Protein AF-A0AA37QNH1-F1 (afdb_monomer_lite)

Structure (mmCIF, N/CA/C/O backbone):
data_AF-A0AA37QNH1-F1
#
_entry.id   AF-A0AA37QNH1-F1
#
loop_
_atom_site.group_PDB
_atom_site.id
_atom_site.type_symbol
_atom_site.label_atom_id
_atom_site.label_alt_id
_atom_site.label_comp_id
_atom_site.label_asym_id
_atom_site.label_entity_id
_atom_site.label_seq_id
_atom_site.pdbx_PDB_ins_code
_atom_site.Cartn_x
_atom_site.Cartn_y
_atom_site.Cartn_z
_atom_site.occupancy
_atom_site.B_iso_or_equiv
_atom_site.auth_seq_id
_atom_site.auth_comp_id
_atom_site.auth_asym_id
_atom_site.auth_atom_id
_atom_site.pdbx_PDB_model_num
ATOM 1 N N . MET A 1 1 ? 27.054 -8.109 -12.107 1.00 52.94 1 MET A N 1
ATOM 2 C CA . MET A 1 1 ? 26.626 -7.022 -11.189 1.00 52.94 1 MET A CA 1
ATOM 3 C C . MET A 1 1 ? 25.737 -5.941 -11.835 1.00 52.94 1 MET A C 1
ATOM 5 O O . MET A 1 1 ? 25.177 -5.158 -11.083 1.00 52.94 1 MET A O 1
ATOM 9 N N . LYS A 1 2 ? 25.544 -5.891 -13.169 1.00 51.59 2 LYS A N 1
ATOM 10 C CA . LYS A 1 2 ? 24.706 -4.865 -13.838 1.00 51.59 2 LYS A CA 1
ATOM 11 C C . LYS A 1 2 ? 23.195 -4.972 -13.567 1.00 51.59 2 LYS A C 1
ATOM 13 O O . LYS A 1 2 ? 22.544 -3.952 -13.382 1.00 51.59 2 LYS A O 1
ATOM 18 N N . GLU A 1 3 ? 22.642 -6.180 -13.475 1.00 53.41 3 GLU A N 1
ATOM 19 C CA . GLU A 1 3 ? 21.185 -6.369 -13.325 1.00 53.41 3 GLU A CA 1
ATOM 20 C C . GLU A 1 3 ? 20.635 -5.769 -12.021 1.00 53.41 3 GLU A C 1
ATOM 22 O O . GLU A 1 3 ? 19.582 -5.134 -12.005 1.00 53.41 3 GLU A O 1
ATOM 27 N N . LYS A 1 4 ? 21.401 -5.867 -10.925 1.00 54.91 4 LYS A N 1
ATOM 28 C CA . LYS A 1 4 ? 20.991 -5.361 -9.606 1.00 54.91 4 LYS A CA 1
ATOM 29 C C . LYS A 1 4 ? 20.897 -3.829 -9.558 1.00 54.91 4 LYS A C 1
ATOM 31 O O . LYS A 1 4 ? 20.159 -3.302 -8.734 1.00 54.91 4 LYS A O 1
ATOM 36 N N . SER A 1 5 ? 21.622 -3.098 -10.414 1.00 58.72 5 SER A N 1
ATOM 37 C CA . SER A 1 5 ? 21.518 -1.630 -10.488 1.00 58.72 5 SER A CA 1
ATOM 38 C C . SER A 1 5 ? 20.318 -1.142 -11.301 1.00 58.72 5 SER A C 1
ATOM 40 O O . SER A 1 5 ? 19.784 -0.081 -10.993 1.00 58.72 5 SER A O 1
ATOM 42 N N . GLU A 1 6 ? 19.858 -1.906 -12.295 1.00 62.03 6 GLU A N 1
ATOM 43 C CA . GLU A 1 6 ? 18.750 -1.490 -13.170 1.00 62.03 6 GLU A CA 1
ATOM 44 C C . GLU A 1 6 ? 17.391 -1.571 -12.460 1.00 62.03 6 GLU A C 1
ATOM 46 O O . GLU A 1 6 ? 16.568 -0.657 -12.581 1.00 62.03 6 GLU A O 1
ATOM 51 N N . LEU A 1 7 ? 17.200 -2.606 -11.632 1.00 63.50 7 LEU A N 1
ATOM 52 C CA . LEU A 1 7 ? 16.012 -2.794 -10.788 1.00 63.50 7 LEU A CA 1
ATOM 53 C C . LEU A 1 7 ? 15.848 -1.718 -9.700 1.00 63.50 7 LEU A C 1
ATOM 55 O O . LEU A 1 7 ? 14.736 -1.488 -9.236 1.00 63.50 7 LEU A O 1
ATOM 59 N N . ASN A 1 8 ? 16.929 -1.019 -9.339 1.00 67.06 8 ASN A N 1
ATOM 60 C CA . ASN A 1 8 ? 16.911 0.049 -8.330 1.00 67.06 8 ASN A CA 1
ATOM 61 C C . ASN A 1 8 ? 16.638 1.435 -8.918 1.00 67.06 8 ASN A C 1
ATOM 63 O O . ASN A 1 8 ? 16.662 2.432 -8.197 1.00 67.06 8 ASN A O 1
ATOM 67 N N . THR A 1 9 ? 16.407 1.536 -10.224 1.00 83.44 9 THR A N 1
ATOM 68 C CA . THR A 1 9 ? 16.038 2.824 -10.802 1.00 83.44 9 THR A CA 1
ATOM 69 C C . THR A 1 9 ? 14.636 3.213 -10.342 1.00 83.44 9 THR A C 1
ATOM 71 O O . THR A 1 9 ? 13.719 2.389 -10.326 1.00 83.44 9 THR A O 1
ATOM 74 N N . LEU A 1 10 ? 14.436 4.500 -10.044 1.00 87.00 10 LEU A N 1
ATOM 75 C CA . LEU A 1 10 ? 13.115 5.053 -9.721 1.00 87.00 10 LEU A CA 1
ATOM 76 C C . LEU A 1 10 ? 12.068 4.690 -10.791 1.00 87.00 10 LEU A C 1
ATOM 78 O O . LEU A 1 10 ? 10.905 4.441 -10.486 1.00 87.00 10 LEU A O 1
ATOM 82 N N . LYS A 1 11 ? 12.503 4.588 -12.054 1.00 88.81 11 LYS A N 1
ATOM 83 C CA . LYS A 1 11 ? 11.678 4.159 -13.187 1.00 88.81 11 LYS A CA 1
ATOM 84 C C . LYS A 1 11 ? 11.153 2.729 -13.031 1.00 88.81 11 LYS A C 1
ATOM 86 O O . LYS A 1 11 ? 9.995 2.482 -13.355 1.00 88.81 11 LYS A O 1
ATOM 91 N N . VAL A 1 12 ? 11.981 1.789 -12.572 1.00 87.75 12 VAL A N 1
ATOM 92 C CA . VAL A 1 12 ? 11.551 0.402 -12.337 1.00 87.75 12 VAL A CA 1
ATOM 93 C C . VAL A 1 12 ? 10.665 0.316 -11.100 1.00 87.75 12 VAL A C 1
ATOM 95 O O . VAL A 1 12 ? 9.592 -0.275 -11.192 1.00 87.75 12 VAL A O 1
ATOM 98 N N . LYS A 1 13 ? 11.031 0.984 -9.998 1.00 88.38 13 LYS A N 1
ATOM 99 C CA . LYS A 1 13 ? 10.175 1.067 -8.803 1.00 88.38 13 LYS A CA 1
ATOM 100 C C . LYS A 1 13 ? 8.773 1.577 -9.141 1.00 88.38 13 LYS A C 1
ATOM 102 O O . LYS A 1 13 ? 7.790 0.934 -8.791 1.00 88.38 13 LYS A O 1
ATOM 107 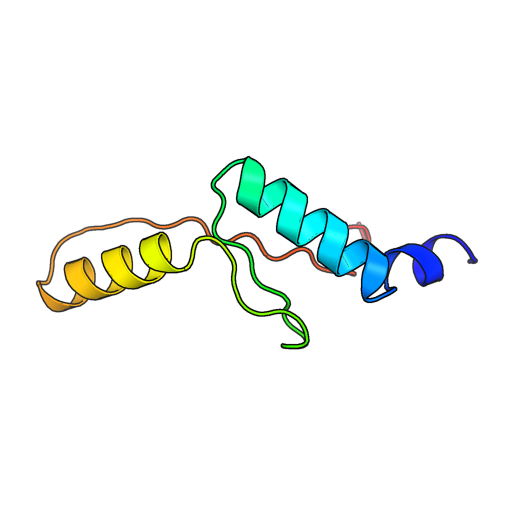N N . ARG A 1 14 ? 8.672 2.668 -9.912 1.00 92.56 14 ARG A N 1
ATOM 108 C CA . ARG A 1 14 ? 7.385 3.215 -10.373 1.00 92.56 14 ARG A CA 1
ATOM 109 C C . ARG A 1 14 ? 6.579 2.201 -11.179 1.00 92.56 14 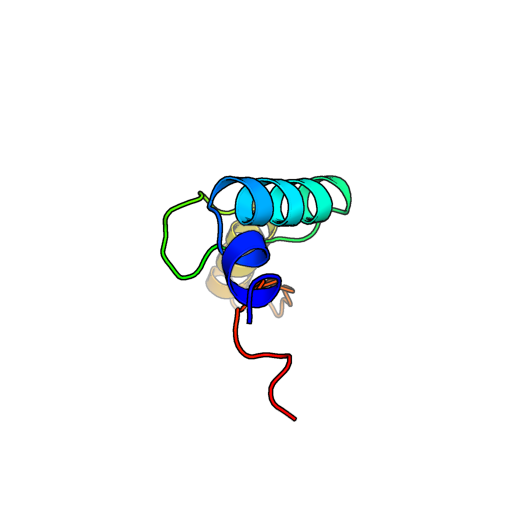ARG A C 1
ATOM 111 O O . ARG A 1 14 ? 5.388 2.068 -10.950 1.00 92.56 14 ARG A O 1
ATOM 118 N N . LYS A 1 15 ? 7.213 1.456 -12.089 1.00 93.06 15 LYS A N 1
ATOM 119 C CA . LYS A 1 15 ? 6.525 0.401 -12.852 1.00 93.06 15 LYS A CA 1
ATOM 120 C C . LYS A 1 15 ? 5.984 -0.715 -11.957 1.00 93.06 15 LYS A C 1
ATOM 122 O O . LYS A 1 15 ? 4.884 -1.192 -12.204 1.00 93.06 15 LYS A O 1
ATOM 127 N N . ILE A 1 16 ? 6.748 -1.131 -10.946 1.00 91.81 16 ILE A N 1
ATOM 128 C CA . ILE A 1 16 ? 6.318 -2.166 -9.997 1.00 91.81 16 ILE A CA 1
ATOM 129 C C . ILE A 1 16 ? 5.137 -1.661 -9.165 1.00 91.81 16 ILE A C 1
ATOM 131 O O . ILE A 1 16 ? 4.122 -2.345 -9.092 1.00 91.81 16 ILE A O 1
ATOM 135 N N . ILE A 1 17 ? 5.246 -0.457 -8.597 1.00 93.81 17 ILE A N 1
ATOM 136 C CA . ILE A 1 17 ? 4.172 0.164 -7.814 1.00 93.81 17 ILE A CA 1
ATOM 137 C C . ILE A 1 17 ? 2.896 0.313 -8.652 1.00 93.81 17 ILE A C 1
ATOM 139 O O . ILE A 1 17 ? 1.841 -0.113 -8.203 1.00 93.81 17 ILE A O 1
ATOM 143 N N . ASN A 1 18 ? 2.986 0.805 -9.891 1.00 94.81 18 ASN A N 1
ATOM 144 C CA . ASN A 1 18 ? 1.821 0.923 -10.775 1.00 94.81 18 ASN A CA 1
ATOM 145 C C . ASN A 1 18 ? 1.204 -0.447 -11.121 1.00 94.81 18 ASN A C 1
ATOM 147 O O . ASN A 1 18 ? -0.010 -0.585 -11.185 1.00 94.81 18 ASN A O 1
ATOM 151 N N . CYS A 1 19 ? 2.020 -1.486 -11.319 1.00 95.69 19 CYS A N 1
ATOM 152 C CA . CYS A 1 19 ? 1.507 -2.841 -11.544 1.00 95.69 19 CYS A CA 1
ATOM 153 C C . CYS A 1 19 ? 0.731 -3.356 -10.318 1.00 95.69 19 CYS A C 1
ATOM 155 O O . CYS A 1 19 ? -0.323 -3.970 -10.458 1.00 95.69 19 CYS A O 1
ATOM 157 N N . LEU A 1 20 ? 1.228 -3.082 -9.109 1.00 95.62 20 LEU A N 1
ATOM 158 C CA . LEU A 1 20 ? 0.539 -3.413 -7.860 1.00 95.62 20 LEU A CA 1
ATOM 159 C C . LEU A 1 20 ? -0.753 -2.602 -7.695 1.00 95.62 20 LEU A C 1
ATOM 161 O O . LEU A 1 20 ? -1.766 -3.174 -7.293 1.00 95.62 20 LEU A O 1
ATOM 165 N N . GLU A 1 21 ? -0.736 -1.321 -8.073 1.00 97.00 21 GLU A N 1
ATOM 166 C CA . GLU A 1 21 ? -1.914 -0.451 -8.103 1.00 97.00 21 GLU A CA 1
ATOM 167 C C . GLU A 1 21 ? -3.026 -1.046 -8.971 1.00 97.00 21 GLU A C 1
ATOM 169 O O . GLU A 1 21 ? -4.136 -1.255 -8.486 1.00 97.00 21 GLU A O 1
ATOM 174 N N . GLU A 1 22 ? -2.706 -1.411 -10.218 1.00 97.94 22 GLU A N 1
ATOM 175 C CA . GLU A 1 22 ? -3.636 -2.026 -11.176 1.00 97.94 22 GLU A CA 1
ATOM 176 C C . GLU A 1 22 ? -4.197 -3.373 -10.690 1.00 97.94 22 GLU A C 1
ATOM 178 O O . GLU A 1 22 ? -5.294 -3.778 -11.077 1.00 97.94 22 GLU A O 1
ATOM 183 N N . LYS A 1 23 ? -3.453 -4.087 -9.837 1.00 96.69 23 LYS A N 1
ATOM 184 C CA . LYS A 1 23 ? -3.909 -5.319 -9.173 1.00 96.69 23 LYS A CA 1
ATOM 185 C C . LYS A 1 23 ? -4.681 -5.062 -7.877 1.00 96.69 23 LYS A C 1
ATOM 187 O O . LYS A 1 23 ? -5.177 -6.012 -7.276 1.00 96.69 23 LYS A O 1
ATOM 192 N N . GLY A 1 24 ? -4.807 -3.806 -7.460 1.00 96.88 24 GLY A N 1
ATOM 193 C CA . GLY A 1 24 ? -5.533 -3.397 -6.267 1.00 96.88 24 GLY A CA 1
ATOM 194 C C . GLY A 1 24 ? -4.734 -3.534 -4.972 1.00 96.88 24 GLY A C 1
ATOM 195 O O . GLY A 1 24 ? -5.331 -3.492 -3.903 1.00 96.88 24 GLY A O 1
ATOM 196 N N . TYR A 1 25 ? -3.418 -3.728 -4.999 1.00 97.44 25 TYR A N 1
ATOM 197 C CA . TYR A 1 25 ? -2.627 -3.786 -3.766 1.00 97.44 25 TYR A CA 1
ATOM 198 C C . TYR A 1 25 ? -2.312 -2.385 -3.252 1.00 97.44 25 TYR A C 1
ATOM 200 O O . TYR A 1 25 ? -1.951 -1.510 -4.040 1.00 97.44 25 TYR A O 1
ATOM 208 N N . ALA A 1 26 ? -2.392 -2.190 -1.934 1.00 97.81 26 ALA A N 1
ATOM 209 C CA . ALA A 1 26 ? -1.754 -1.044 -1.305 1.00 97.81 26 ALA A CA 1
ATOM 210 C C . ALA A 1 26 ? -0.242 -1.259 -1.370 1.00 97.81 26 ALA A C 1
ATOM 212 O O . ALA A 1 26 ? 0.252 -2.292 -0.912 1.00 97.81 26 ALA A O 1
ATOM 213 N N . ALA A 1 27 ? 0.489 -0.327 -1.976 1.00 96.31 27 ALA A N 1
ATOM 214 C CA . ALA A 1 27 ? 1.927 -0.483 -2.152 1.00 96.31 27 ALA A CA 1
ATOM 215 C C . ALA A 1 27 ? 2.690 0.795 -1.822 1.00 96.31 27 ALA A C 1
ATOM 217 O O . ALA A 1 27 ? 2.231 1.896 -2.123 1.00 96.31 27 ALA A O 1
ATOM 218 N N . VAL A 1 28 ? 3.860 0.628 -1.206 1.00 93.94 28 VAL A N 1
ATOM 219 C CA . VAL A 1 28 ? 4.693 1.721 -0.683 1.00 93.94 28 VAL A CA 1
ATOM 220 C C . VAL A 1 28 ? 6.118 1.626 -1.197 1.00 93.94 28 VAL A C 1
ATOM 222 O O . VAL A 1 28 ? 6.671 0.537 -1.306 1.00 93.94 28 VAL A O 1
ATOM 225 N N . ASP A 1 29 ? 6.747 2.768 -1.454 1.00 91.00 29 ASP A N 1
ATOM 226 C CA . ASP A 1 29 ? 8.199 2.849 -1.611 1.00 91.00 29 ASP A CA 1
ATOM 227 C C . ASP A 1 29 ? 8.837 3.258 -0.279 1.00 91.00 29 ASP A C 1
ATOM 229 O O . ASP A 1 29 ? 8.562 4.336 0.242 1.00 91.00 29 ASP A O 1
ATOM 233 N N . CYS A 1 30 ? 9.709 2.413 0.274 1.00 84.44 30 CYS A N 1
ATOM 234 C CA . CYS A 1 30 ? 10.337 2.678 1.574 1.00 84.44 30 CYS A CA 1
ATOM 235 C C . CYS A 1 30 ? 11.291 3.863 1.588 1.00 84.44 30 CYS A C 1
ATOM 237 O O . CYS A 1 30 ? 11.478 4.475 2.635 1.00 84.44 30 CYS A O 1
ATOM 239 N N . ASP A 1 31 ? 11.865 4.198 0.436 1.00 87.25 31 ASP A N 1
ATOM 240 C CA . ASP A 1 31 ? 12.705 5.385 0.301 1.00 87.25 31 ASP A CA 1
ATOM 241 C C . ASP A 1 31 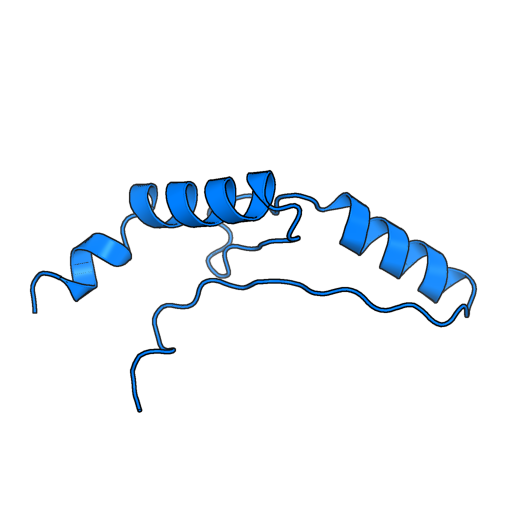? 11.857 6.667 0.181 1.00 87.25 31 ASP A C 1
ATOM 243 O O . ASP A 1 31 ? 12.405 7.759 0.022 1.00 87.25 31 ASP A O 1
ATOM 247 N N . ASN A 1 32 ? 10.524 6.537 0.256 1.00 88.38 32 ASN A N 1
ATOM 248 C CA . ASN A 1 32 ? 9.544 7.617 0.211 1.00 88.38 32 ASN A CA 1
ATOM 249 C C . ASN A 1 32 ? 9.681 8.512 -1.038 1.00 88.38 32 ASN A C 1
ATOM 251 O O . ASN A 1 32 ? 9.473 9.722 -0.985 1.00 88.38 32 ASN A O 1
ATOM 255 N N . GLN A 1 33 ? 10.077 7.929 -2.173 1.00 91.06 33 GLN A N 1
ATOM 256 C CA . GLN A 1 33 ? 10.244 8.632 -3.453 1.00 91.06 33 GLN A CA 1
ATOM 257 C C . GLN A 1 33 ? 8.973 8.563 -4.312 1.00 91.06 33 GLN A C 1
ATOM 259 O O . GLN A 1 33 ? 8.847 9.265 -5.320 1.00 91.06 33 GLN A O 1
ATOM 264 N N . ILE A 1 34 ? 8.063 7.655 -3.959 1.00 92.94 34 ILE A N 1
ATOM 265 C CA . ILE A 1 34 ? 6.804 7.378 -4.639 1.00 92.94 34 ILE A CA 1
ATOM 266 C C . ILE A 1 34 ? 5.702 7.326 -3.582 1.00 92.94 34 ILE A C 1
ATOM 268 O O . ILE A 1 34 ? 5.800 6.540 -2.641 1.00 92.94 34 ILE A O 1
ATOM 272 N N . ASP A 1 35 ? 4.651 8.126 -3.775 1.00 95.50 35 ASP A N 1
ATOM 273 C CA . ASP A 1 35 ? 3.454 8.069 -2.937 1.00 95.50 35 ASP A CA 1
ATOM 274 C C . ASP A 1 35 ? 2.829 6.670 -2.944 1.00 95.50 35 ASP A C 1
ATOM 276 O O . ASP A 1 35 ? 2.862 5.955 -3.951 1.00 95.50 35 ASP A O 1
ATOM 280 N N . MET A 1 36 ? 2.229 6.307 -1.812 1.00 95.81 36 MET A N 1
ATOM 281 C CA . MET A 1 36 ? 1.473 5.068 -1.679 1.00 95.81 36 MET A CA 1
ATOM 282 C C . MET A 1 36 ? 0.312 5.034 -2.681 1.00 95.81 36 MET A C 1
ATOM 284 O O . MET A 1 36 ? -0.461 5.987 -2.785 1.00 95.81 36 MET A O 1
ATOM 288 N N . VAL A 1 37 ? 0.161 3.901 -3.362 1.00 97.38 37 VAL A N 1
ATOM 289 C CA . VAL A 1 37 ? -0.999 3.600 -4.216 1.00 97.38 37 VAL A CA 1
ATOM 290 C C . VAL A 1 37 ? -2.027 2.781 -3.446 1.00 97.38 37 VAL A C 1
ATOM 292 O O . VAL A 1 37 ? -1.661 2.059 -2.518 1.00 97.38 37 VAL A O 1
ATOM 295 N N . ASN A 1 38 ? -3.302 2.890 -3.829 1.00 98.00 38 ASN A N 1
ATOM 296 C CA . ASN A 1 38 ? -4.437 2.263 -3.138 1.00 98.00 38 ASN A CA 1
ATOM 297 C C . ASN A 1 38 ? -4.443 2.523 -1.612 1.00 98.00 38 ASN A C 1
ATOM 299 O O . ASN A 1 38 ? -4.687 1.628 -0.793 1.00 98.00 38 ASN A O 1
ATOM 303 N N . ARG A 1 39 ? -4.105 3.761 -1.218 1.00 97.25 39 ARG A N 1
ATOM 304 C CA . ARG A 1 39 ? -3.993 4.190 0.188 1.00 97.25 39 ARG A CA 1
ATOM 305 C C . ARG A 1 39 ? -5.315 4.131 0.944 1.00 97.25 39 ARG A C 1
ATOM 307 O O . ARG A 1 39 ? -5.309 3.999 2.163 1.00 97.25 39 ARG A O 1
ATOM 314 N N . GLU A 1 40 ? -6.440 4.194 0.238 1.00 98.12 40 GLU A N 1
ATOM 315 C CA . GLU A 1 40 ? -7.779 4.094 0.811 1.00 98.12 40 GLU A CA 1
ATOM 316 C C . GLU A 1 40 ? -7.964 2.805 1.615 1.00 98.12 40 GLU A C 1
ATOM 318 O O . GLU A 1 40 ? -8.586 2.845 2.669 1.00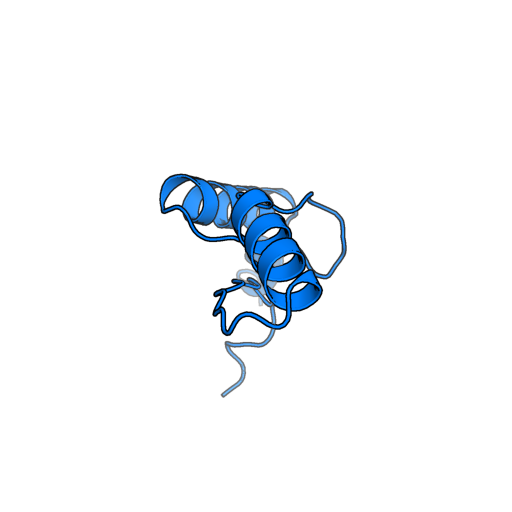 98.12 40 GLU A O 1
ATOM 323 N N . LYS A 1 41 ? -7.326 1.696 1.213 1.00 97.62 41 LYS A N 1
ATOM 324 C CA . LYS A 1 41 ? -7.345 0.439 1.979 1.00 97.62 41 LYS A CA 1
ATOM 325 C C . LYS A 1 41 ? -6.713 0.585 3.360 1.00 97.62 41 LYS A C 1
ATOM 327 O O . LYS A 1 41 ? -7.197 0.019 4.337 1.00 97.62 41 LYS A O 1
ATOM 332 N N . VAL A 1 42 ? -5.626 1.351 3.442 1.00 97.75 42 VAL A N 1
ATOM 333 C CA . VAL A 1 42 ? -4.931 1.633 4.704 1.00 97.75 42 VAL A CA 1
ATOM 334 C C . VAL A 1 42 ? -5.734 2.633 5.535 1.00 97.75 42 VAL A C 1
ATOM 336 O O . VAL A 1 42 ? -5.876 2.456 6.740 1.00 97.75 42 VAL A O 1
ATOM 339 N N . GLU A 1 43 ? -6.323 3.650 4.903 1.00 98.31 43 GLU A N 1
ATOM 340 C CA . GLU A 1 43 ? -7.193 4.614 5.584 1.00 98.31 43 GLU A CA 1
ATOM 341 C C . GLU A 1 43 ? -8.459 3.958 6.161 1.00 98.31 43 GLU A C 1
ATOM 343 O O . GLU A 1 43 ? -8.872 4.287 7.271 1.00 98.31 43 GLU A O 1
ATOM 348 N N . GLU A 1 44 ? -9.080 3.026 5.436 1.00 98.19 44 GLU A N 1
ATOM 349 C CA . GLU A 1 44 ? -10.227 2.241 5.906 1.00 98.19 44 GLU A CA 1
ATOM 350 C C . GLU A 1 44 ? -9.858 1.338 7.079 1.00 98.19 44 GLU A C 1
ATOM 352 O O . GLU A 1 44 ? -10.585 1.305 8.073 1.00 98.19 44 GLU A O 1
ATOM 357 N N . PHE A 1 45 ? -8.702 0.673 7.007 1.00 98.44 45 PHE A N 1
ATOM 358 C CA . PHE A 1 45 ? -8.169 -0.095 8.128 1.00 98.44 45 PHE A CA 1
ATOM 359 C C . PHE A 1 45 ? -7.991 0.778 9.378 1.00 98.44 45 PHE A C 1
ATOM 361 O O . PHE A 1 45 ? -8.444 0.399 10.458 1.00 98.44 45 PHE A O 1
ATOM 368 N N . CYS A 1 46 ? -7.405 1.972 9.238 1.00 98.19 46 CYS A N 1
ATOM 369 C CA . CYS A 1 46 ? -7.254 2.910 10.352 1.00 98.19 46 CYS A CA 1
ATOM 370 C C . CYS A 1 46 ? -8.611 3.334 10.933 1.00 98.19 46 CYS A C 1
ATOM 372 O O . CYS A 1 46 ? -8.785 3.302 12.147 1.00 98.19 46 CYS A O 1
ATOM 374 N N . LYS A 1 47 ? -9.597 3.657 10.087 1.00 98.50 47 LYS A N 1
ATOM 375 C CA . LYS A 1 47 ? -10.958 4.016 10.530 1.00 98.50 47 LYS A CA 1
ATOM 376 C C . LYS A 1 47 ? -11.660 2.881 11.280 1.00 98.50 47 LYS A C 1
ATOM 378 O O . LYS A 1 47 ? -12.443 3.156 12.184 1.00 98.50 47 LYS A O 1
ATOM 383 N N . ALA A 1 48 ? -11.431 1.626 10.894 1.00 98.38 48 ALA A N 1
ATOM 384 C CA . ALA A 1 48 ? -11.958 0.465 11.611 1.00 98.38 48 ALA A CA 1
ATOM 385 C C . ALA A 1 48 ? -11.271 0.307 12.977 1.00 98.38 48 ALA A C 1
ATOM 387 O O . ALA A 1 48 ? -11.946 0.168 13.997 1.00 98.38 48 ALA A O 1
ATOM 388 N N . ALA A 1 49 ? -9.941 0.439 13.021 1.00 97.81 49 ALA A N 1
ATOM 389 C CA . ALA A 1 49 ? -9.178 0.397 14.266 1.00 97.81 49 ALA A CA 1
ATOM 390 C C . ALA A 1 49 ? -9.586 1.515 15.247 1.00 97.81 49 ALA A C 1
ATOM 392 O O . ALA A 1 49 ? -9.716 1.262 16.442 1.00 97.81 49 ALA A O 1
ATOM 393 N N . GLU A 1 50 ? -9.861 2.727 14.750 1.00 98.31 50 GLU A N 1
ATOM 394 C CA . GLU A 1 50 ? -10.390 3.853 15.542 1.00 98.31 50 GLU A CA 1
ATOM 395 C C . GLU A 1 50 ? -11.750 3.554 16.195 1.00 98.31 50 GLU A C 1
ATOM 397 O O . GLU A 1 50 ? -12.088 4.155 17.213 1.00 98.31 50 GLU A O 1
ATOM 402 N N . LYS A 1 51 ? -12.526 2.626 15.627 1.00 98.31 51 LYS A N 1
ATOM 403 C CA . LYS A 1 51 ? -13.816 2.162 16.160 1.00 98.31 51 LYS A CA 1
ATOM 404 C C . LYS A 1 51 ? -13.704 0.876 16.980 1.00 98.31 51 LYS A C 1
ATOM 406 O O . LYS A 1 51 ? -14.730 0.296 17.323 1.00 98.31 51 LYS A O 1
ATOM 411 N N . GLU A 1 52 ? -12.484 0.422 17.267 1.00 97.75 52 GLU A N 1
ATOM 412 C CA . GLU A 1 52 ? -12.203 -0.855 17.937 1.00 97.75 52 GLU A CA 1
ATOM 413 C C . GLU A 1 52 ? -12.716 -2.087 17.155 1.00 97.75 52 GLU A C 1
ATOM 415 O O . GLU A 1 52 ? -12.926 -3.164 17.715 1.00 97.75 52 GLU A O 1
ATOM 420 N N . GLU A 1 53 ? -12.897 -1.955 15.837 1.00 98.31 53 GLU A N 1
ATOM 421 C CA . GLU A 1 53 ? -13.304 -3.046 14.953 1.00 98.31 53 GLU A CA 1
ATOM 422 C C . GLU A 1 53 ? -12.081 -3.866 14.508 1.00 98.31 53 GLU A C 1
ATOM 424 O O . GLU A 1 53 ? -11.003 -3.331 14.236 1.00 98.31 53 GLU A O 1
ATOM 429 N N . GLN A 1 54 ? -12.240 -5.189 14.392 1.00 97.25 54 GLN A N 1
ATOM 430 C CA . GLN A 1 54 ? -11.199 -6.031 13.802 1.00 97.25 54 GLN A CA 1
ATOM 431 C C . GLN A 1 54 ? -11.170 -5.838 12.286 1.00 97.25 54 GLN A C 1
ATOM 433 O O . GLN A 1 54 ? -12.156 -6.098 11.598 1.00 97.25 54 GLN A O 1
ATOM 438 N N . ALA A 1 55 ? -10.012 -5.448 11.766 1.00 97.44 55 ALA A N 1
ATOM 439 C CA . ALA A 1 55 ? -9.757 -5.316 10.341 1.00 97.44 55 ALA A CA 1
ATOM 440 C C . ALA A 1 55 ? -8.401 -5.931 9.985 1.00 97.44 55 ALA A C 1
ATOM 442 O O . ALA A 1 55 ? -7.560 -6.182 10.849 1.00 97.44 55 ALA A O 1
ATOM 443 N N . THR A 1 56 ? -8.186 -6.176 8.696 1.00 97.50 56 THR A N 1
ATOM 444 C CA . THR A 1 56 ? -6.899 -6.626 8.154 1.00 97.50 56 THR A CA 1
ATOM 445 C C . THR A 1 56 ? -6.594 -5.839 6.888 1.00 97.50 56 THR A C 1
ATOM 447 O O . THR A 1 56 ? -7.508 -5.452 6.161 1.00 97.50 56 THR A O 1
ATOM 450 N N . VAL A 1 57 ? -5.314 -5.572 6.645 1.00 97.50 57 VAL A N 1
ATOM 451 C CA . VAL A 1 57 ? -4.844 -4.892 5.438 1.00 97.50 57 VAL A CA 1
ATOM 452 C C . VAL A 1 57 ? -3.512 -5.490 5.007 1.00 97.50 57 VAL A C 1
ATOM 454 O O . VAL A 1 57 ? -2.631 -5.713 5.836 1.00 97.50 57 VAL A O 1
ATOM 457 N N . ASP A 1 58 ? -3.368 -5.726 3.704 1.00 97.12 58 ASP A N 1
ATOM 458 C CA . ASP A 1 58 ? -2.109 -6.135 3.089 1.00 97.12 58 ASP A CA 1
ATOM 459 C C . ASP A 1 58 ? -1.411 -4.912 2.494 1.00 97.12 58 ASP A C 1
ATOM 461 O O . ASP A 1 58 ? -1.986 -4.198 1.667 1.00 97.12 58 ASP A O 1
ATOM 465 N N . ILE A 1 59 ? -0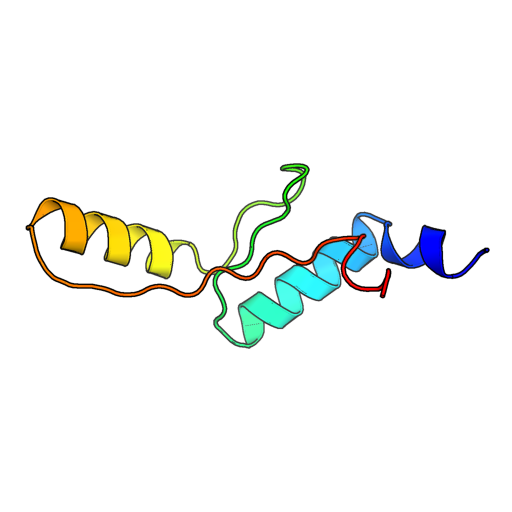.157 -4.688 2.890 1.00 95.62 59 ILE A N 1
ATOM 466 C CA . ILE A 1 59 ? 0.691 -3.619 2.353 1.00 95.62 59 ILE A CA 1
ATOM 467 C C . ILE A 1 59 ? 1.908 -4.262 1.696 1.00 95.62 59 ILE A C 1
ATOM 469 O O . ILE A 1 59 ? 2.698 -4.947 2.346 1.00 95.62 59 ILE A O 1
ATOM 473 N N . VAL A 1 60 ? 2.066 -4.036 0.394 1.00 94.25 60 VAL A N 1
ATOM 474 C CA . VAL A 1 60 ? 3.171 -4.584 -0.388 1.00 94.25 60 VAL A CA 1
ATOM 475 C C . VAL A 1 60 ? 4.304 -3.571 -0.458 1.00 94.25 60 VAL A C 1
ATOM 477 O O . VAL A 1 60 ? 4.165 -2.472 -0.992 1.00 94.25 60 VAL A O 1
ATOM 480 N N . GLN A 1 61 ? 5.464 -3.976 0.038 1.00 88.62 61 GLN A N 1
ATOM 481 C CA . GLN A 1 61 ? 6.692 -3.204 -0.060 1.00 88.62 61 GLN A CA 1
ATOM 482 C C . GLN A 1 61 ? 7.657 -3.915 -1.023 1.00 88.62 61 GLN A C 1
ATOM 484 O O . GLN A 1 61 ? 8.264 -4.924 -0.649 1.00 88.62 61 GLN A O 1
ATO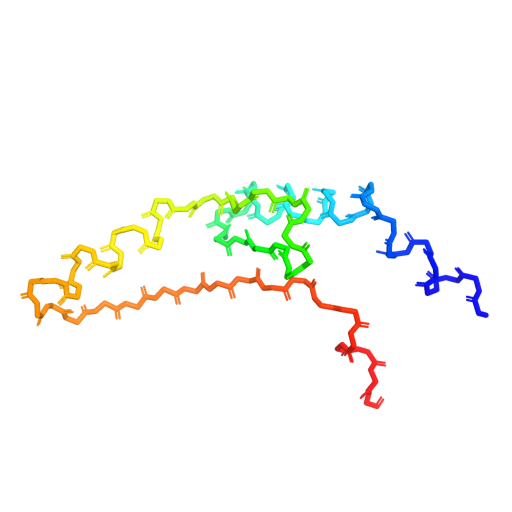M 489 N N . PRO A 1 62 ? 7.844 -3.419 -2.258 1.00 78.69 62 PRO A N 1
ATOM 490 C CA . PRO A 1 62 ? 8.871 -3.930 -3.148 1.00 78.69 62 PRO A CA 1
ATOM 491 C C . PRO A 1 62 ? 10.245 -3.519 -2.607 1.00 78.69 62 PRO A C 1
ATOM 493 O O . PRO A 1 62 ? 10.654 -2.364 -2.711 1.00 78.69 62 PRO A O 1
ATOM 496 N N . ASN A 1 63 ? 10.946 -4.470 -1.987 1.00 69.81 63 ASN A N 1
ATOM 497 C CA . ASN A 1 63 ? 12.242 -4.244 -1.356 1.00 69.81 63 ASN A CA 1
ATOM 498 C C . ASN A 1 63 ? 13.403 -4.814 -2.194 1.00 69.81 63 ASN A C 1
ATOM 500 O O . ASN A 1 63 ? 13.248 -5.791 -2.923 1.00 69.81 63 ASN A O 1
ATOM 504 N N . ARG A 1 64 ? 14.584 -4.203 -2.058 1.00 59.81 64 ARG A N 1
ATOM 505 C CA . ARG A 1 64 ? 15.832 -4.536 -2.769 1.00 59.81 64 ARG A CA 1
ATOM 506 C C . ARG A 1 64 ? 16.467 -5.857 -2.318 1.00 59.81 64 ARG A C 1
ATOM 508 O O . ARG A 1 64 ? 17.202 -6.475 -3.089 1.00 59.81 64 ARG A O 1
ATOM 515 N N . ASP A 1 65 ? 16.220 -6.265 -1.075 1.00 57.03 65 ASP A N 1
ATOM 516 C CA . ASP A 1 65 ? 17.019 -7.289 -0.387 1.00 57.03 65 ASP A CA 1
ATOM 517 C C . ASP A 1 65 ? 16.354 -8.669 -0.276 1.00 57.03 65 ASP A C 1
ATOM 519 O O . ASP A 1 65 ? 16.986 -9.610 0.195 1.00 57.03 65 ASP A O 1
ATOM 523 N N . SER A 1 66 ? 15.134 -8.846 -0.793 1.00 52.09 66 SER A N 1
ATOM 524 C CA . SER A 1 66 ? 14.411 -10.131 -0.771 1.00 52.09 66 SER A CA 1
ATOM 525 C C . SER A 1 66 ? 14.999 -11.223 -1.683 1.00 52.09 66 SER A C 1
ATOM 527 O O . SER A 1 66 ? 14.499 -12.342 -1.691 1.00 52.09 66 SER A O 1
ATOM 529 N N . LEU A 1 67 ? 16.073 -10.928 -2.428 1.00 46.69 67 LEU A N 1
ATOM 530 C CA . LEU A 1 67 ? 16.820 -11.893 -3.251 1.00 46.69 67 LEU A CA 1
ATOM 531 C C . LEU A 1 67 ? 18.172 -12.300 -2.635 1.00 46.69 67 LEU A C 1
ATOM 533 O O . LEU A 1 67 ? 19.027 -12.833 -3.339 1.00 46.69 67 LEU A O 1
ATOM 537 N N . GLN A 1 68 ? 18.401 -12.018 -1.349 1.00 42.31 68 GLN A N 1
ATOM 538 C CA . GLN A 1 68 ? 19.527 -12.572 -0.592 1.00 42.31 68 GLN A CA 1
ATOM 539 C C . GLN A 1 68 ? 19.036 -13.697 0.322 1.00 42.31 68 GLN A C 1
ATOM 541 O O . GLN A 1 68 ? 18.903 -13.508 1.527 1.00 42.31 68 GLN A O 1
ATOM 546 N N . TYR A 1 69 ? 18.766 -14.855 -0.274 1.00 42.62 69 TYR A N 1
ATOM 547 C CA . TYR A 1 69 ? 18.771 -16.138 0.422 1.00 42.62 69 TYR A CA 1
ATOM 548 C C . TYR A 1 69 ? 19.683 -17.094 -0.338 1.00 42.62 69 TYR A C 1
ATOM 550 O O . TYR A 1 69 ? 19.599 -17.101 -1.588 1.00 42.62 69 TYR A O 1
#

Sequence (69 aa):
MKEKSELNTLKVKRKIINCLEEKGYAAVDCDNQIDMVNREKVEEFCKAAEKEEQATVDIVQPNRDSLQY

InterPro domains:
  IPR045714 Protein of unknown function DUF6070 [PF19546] (3-63)

pLDDT: mean 86.06, std 16.94, range [42.31, 98.5]

Organism: NCBI:txid410072

Foldseek 3Di:
DVVLVVCPDPVNVVVVQVVCLVVLAFEDEPVRPDDTHNCVQVVVCVVCVVVVHDDDHDYDYPDSCPPPD

Secondary structure (DSSP, 8-state):
--HHHHTTSHHHHHHHHHHHHHTT-EE--TTSSSPPBSTHHHHHHHHHHHTT------EE---SSTT--

Radius of gyration: 14.51 Å; chains: 1; bounding box: 40×25×32 Å